Protein AF-A0A2H0ERR9-F1 (afdb_monomer)

Structure (mmCIF, N/CA/C/O backbone):
data_AF-A0A2H0ERR9-F1
#
_entry.id   AF-A0A2H0ERR9-F1
#
loop_
_atom_site.group_PDB
_atom_site.id
_atom_site.type_symbol
_atom_site.label_atom_id
_atom_site.label_alt_id
_atom_site.label_comp_id
_atom_site.label_asym_id
_atom_site.label_entity_id
_atom_site.label_seq_id
_atom_site.pdbx_PDB_ins_code
_atom_site.Cartn_x
_atom_site.Cartn_y
_atom_site.Cartn_z
_atom_site.occupancy
_atom_site.B_iso_or_equiv
_atom_site.auth_seq_id
_atom_site.auth_comp_id
_atom_site.auth_asym_id
_atom_site.auth_atom_id
_atom_site.pdbx_PDB_model_num
ATOM 1 N N . GLY A 1 1 ? 6.002 6.720 7.883 1.00 73.75 1 GLY A N 1
ATOM 2 C CA . GLY A 1 1 ? 6.164 7.137 9.290 1.00 73.75 1 GLY A CA 1
ATOM 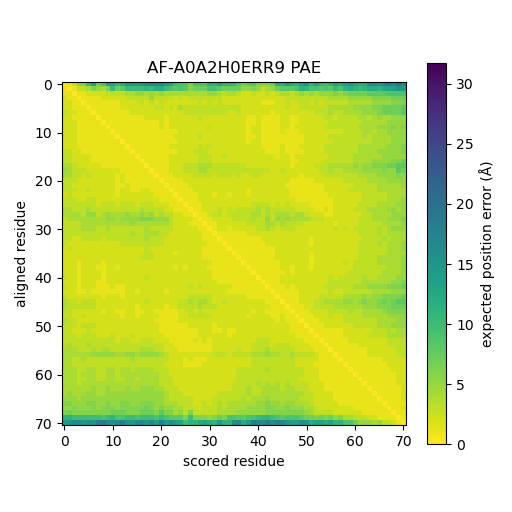3 C C . GLY A 1 1 ? 6.340 5.946 10.214 1.00 73.75 1 GLY A C 1
ATOM 4 O O . GLY A 1 1 ? 6.238 4.809 9.759 1.00 73.75 1 GLY A O 1
ATOM 5 N N . ALA A 1 2 ? 6.651 6.204 11.482 1.00 86.81 2 ALA A N 1
ATOM 6 C CA . ALA A 1 2 ? 6.836 5.166 12.501 1.00 86.81 2 ALA A CA 1
ATOM 7 C C . ALA A 1 2 ? 5.523 4.738 13.183 1.00 86.81 2 ALA A C 1
ATOM 9 O O . ALA A 1 2 ? 5.486 3.691 13.814 1.00 86.81 2 ALA A O 1
ATOM 10 N N . ARG A 1 3 ? 4.456 5.540 13.064 1.00 93.44 3 ARG A N 1
ATOM 11 C CA . ARG A 1 3 ? 3.132 5.277 13.648 1.00 93.44 3 ARG A CA 1
ATOM 12 C C . ARG A 1 3 ? 2.038 5.652 12.652 1.00 93.44 3 ARG A C 1
ATOM 14 O O . ARG A 1 3 ? 2.261 6.523 11.806 1.00 93.44 3 ARG A O 1
ATOM 21 N N . ALA A 1 4 ? 0.897 4.973 12.737 1.00 95.94 4 ALA A N 1
ATOM 22 C CA . ALA A 1 4 ? -0.308 5.365 12.018 1.00 95.94 4 ALA A CA 1
ATOM 23 C C . ALA A 1 4 ? -0.870 6.663 12.614 1.00 95.94 4 ALA A C 1
ATOM 25 O O . ALA A 1 4 ? -0.654 6.952 13.794 1.00 95.94 4 ALA A O 1
ATOM 26 N N . PHE A 1 5 ? -1.596 7.439 11.810 1.00 96.56 5 PHE A N 1
ATOM 27 C CA . PHE A 1 5 ? -2.343 8.574 12.345 1.00 96.56 5 PHE A CA 1
ATOM 28 C C . PHE A 1 5 ? -3.434 8.078 13.308 1.00 96.56 5 PHE A C 1
ATOM 30 O O . PHE A 1 5 ? -4.000 7.003 13.070 1.00 96.56 5 PHE A O 1
ATOM 37 N N . PRO A 1 6 ? -3.752 8.837 14.372 1.00 97.81 6 PRO A N 1
ATOM 38 C CA . PRO A 1 6 ? -4.870 8.513 15.250 1.00 97.81 6 PRO A CA 1
ATOM 39 C C . PRO A 1 6 ? -6.151 8.253 14.444 1.00 97.81 6 PRO A C 1
ATOM 41 O O . PRO A 1 6 ? -6.487 9.017 13.543 1.00 97.81 6 PRO A O 1
ATOM 44 N N . GLY A 1 7 ? -6.829 7.138 14.725 1.00 98.00 7 GLY A N 1
ATOM 45 C CA . GLY A 1 7 ? -8.066 6.740 14.041 1.00 98.00 7 GLY A CA 1
ATOM 46 C C . GLY A 1 7 ? -7.904 6.166 12.625 1.00 98.00 7 GLY A C 1
ATOM 47 O O . GLY A 1 7 ? -8.879 5.663 12.077 1.00 98.00 7 GLY A O 1
ATOM 48 N N . ALA A 1 8 ? -6.707 6.164 12.026 1.00 97.50 8 ALA A N 1
ATOM 49 C CA . ALA A 1 8 ? -6.538 5.702 10.643 1.00 97.50 8 ALA A CA 1
ATOM 50 C C . ALA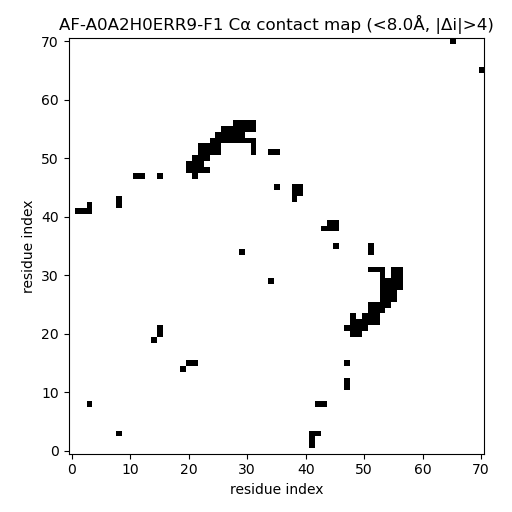 A 1 8 ? -6.888 4.217 10.452 1.00 97.50 8 ALA A C 1
ATOM 52 O O . ALA A 1 8 ? -7.535 3.859 9.471 1.00 97.50 8 ALA A O 1
ATOM 53 N N . VAL A 1 9 ? -6.487 3.354 11.391 1.00 97.62 9 VAL A N 1
ATOM 54 C CA . VAL A 1 9 ? -6.791 1.913 11.328 1.00 97.62 9 VAL A CA 1
ATOM 55 C C . VAL A 1 9 ? -8.298 1.663 11.447 1.00 97.62 9 VAL A C 1
ATOM 57 O O . VAL A 1 9 ? -8.853 0.921 10.639 1.00 97.62 9 VAL A O 1
ATOM 60 N N . ASP A 1 10 ? -8.971 2.317 12.400 1.00 98.38 10 ASP A N 1
ATOM 61 C CA . ASP A 1 10 ? -10.428 2.213 12.588 1.00 98.38 10 ASP A CA 1
ATOM 62 C C . ASP A 1 10 ? -11.188 2.730 11.358 1.00 98.38 10 ASP A C 1
ATOM 64 O O . ASP A 1 10 ? -12.055 2.035 10.834 1.00 98.38 10 ASP A O 1
ATOM 68 N N . CYS A 1 11 ? -10.791 3.886 10.821 1.00 98.19 11 CYS A N 1
ATOM 69 C CA . CYS A 1 11 ? -11.369 4.456 9.606 1.00 98.19 11 CYS A CA 1
ATOM 70 C C . CYS A 1 11 ? -11.312 3.472 8.427 1.00 98.19 11 CYS A C 1
ATOM 72 O O . CYS A 1 11 ? -12.343 3.137 7.843 1.00 98.19 11 CYS A O 1
ATOM 74 N N . VAL A 1 12 ? -10.124 2.943 8.115 1.00 98.00 12 VAL A N 1
ATOM 75 C CA . VAL A 1 12 ? -9.945 1.980 7.014 1.00 98.00 12 VAL A CA 1
ATOM 76 C C . VAL A 1 12 ? -10.730 0.690 7.268 1.00 98.00 12 VAL A C 1
ATOM 78 O O . VAL A 1 12 ? -11.327 0.138 6.344 1.00 98.00 12 VAL A O 1
ATOM 81 N N . THR A 1 13 ? -10.782 0.228 8.518 1.00 98.12 13 THR A N 1
ATOM 82 C CA . THR A 1 13 ? -11.554 -0.961 8.901 1.00 98.12 13 THR A CA 1
ATOM 83 C C . THR A 1 13 ? -13.048 -0.761 8.648 1.00 98.12 13 THR A C 1
ATOM 85 O O . THR A 1 13 ? -13.686 -1.629 8.052 1.00 98.12 13 THR A O 1
ATOM 88 N N . ARG A 1 14 ? -13.608 0.398 9.017 1.00 98.44 14 ARG A N 1
ATOM 89 C CA . ARG A 1 14 ? -15.019 0.733 8.763 1.00 98.44 14 ARG A CA 1
ATOM 90 C C . ARG A 1 14 ? -15.322 0.874 7.278 1.00 98.44 14 ARG A C 1
ATOM 92 O O . ARG A 1 14 ? -16.349 0.377 6.829 1.00 98.44 14 ARG A O 1
ATOM 99 N N . LEU A 1 15 ? -14.420 1.485 6.505 1.00 98.25 15 LEU A N 1
ATOM 100 C CA . LEU A 1 15 ? -14.556 1.561 5.047 1.00 98.25 15 LEU A CA 1
ATOM 101 C C . LEU A 1 15 ? -14.635 0.160 4.428 1.00 98.25 15 LEU A C 1
ATOM 103 O O . LEU A 1 15 ? -15.522 -0.103 3.616 1.00 98.25 15 LEU A O 1
ATOM 107 N N . ARG A 1 16 ? -13.759 -0.762 4.849 1.00 97.81 16 ARG A N 1
ATOM 108 C CA . ARG A 1 16 ? -13.786 -2.148 4.365 1.00 97.81 16 ARG A CA 1
ATOM 109 C C . ARG A 1 16 ? -15.059 -2.878 4.789 1.00 97.81 16 ARG A C 1
ATOM 111 O O . ARG A 1 16 ? -15.654 -3.563 3.963 1.00 97.81 16 ARG A O 1
ATOM 118 N N . ALA A 1 17 ? -15.493 -2.715 6.039 1.00 98.06 17 ALA A N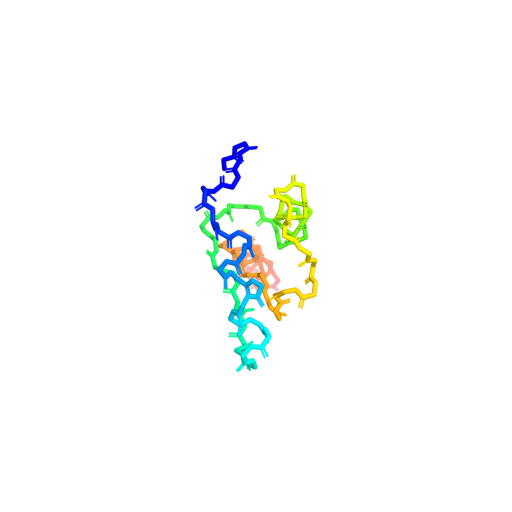 1
ATOM 119 C CA . ALA A 1 17 ? -16.743 -3.294 6.535 1.00 98.06 17 ALA A CA 1
ATOM 120 C C . ALA A 1 17 ? -17.974 -2.763 5.777 1.00 98.06 17 ALA A C 1
ATOM 122 O O . ALA A 1 17 ? -18.923 -3.507 5.553 1.00 98.06 17 ALA A O 1
ATOM 123 N N . GLY A 1 18 ? -17.927 -1.510 5.316 1.00 98.19 18 GLY A N 1
ATOM 124 C CA . GLY A 1 18 ? -18.927 -0.911 4.430 1.00 98.19 18 GLY A CA 1
ATOM 125 C C . GLY A 1 18 ? -18.855 -1.375 2.970 1.00 98.19 18 GLY A C 1
ATOM 126 O O . GLY A 1 18 ? -19.587 -0.852 2.136 1.00 98.19 18 GLY A O 1
ATOM 127 N N . GLY A 1 19 ? -17.977 -2.325 2.635 1.00 97.75 19 GLY A N 1
ATOM 128 C CA . GLY A 1 19 ? -17.848 -2.887 1.289 1.00 97.75 19 GLY A CA 1
ATOM 129 C C . GLY A 1 19 ? -16.938 -2.097 0.346 1.00 97.75 19 GLY A C 1
ATOM 130 O O . GLY A 1 19 ? -16.900 -2.393 -0.849 1.00 97.75 19 GLY A O 1
ATOM 131 N N . ALA A 1 20 ? -16.184 -1.110 0.843 1.00 98.12 20 ALA A N 1
ATOM 132 C CA . ALA A 1 20 ? -15.267 -0.355 -0.000 1.00 98.12 20 ALA A CA 1
ATOM 133 C C . ALA A 1 20 ? -14.118 -1.236 -0.520 1.00 98.12 20 ALA A C 1
ATOM 135 O O . ALA A 1 20 ? -13.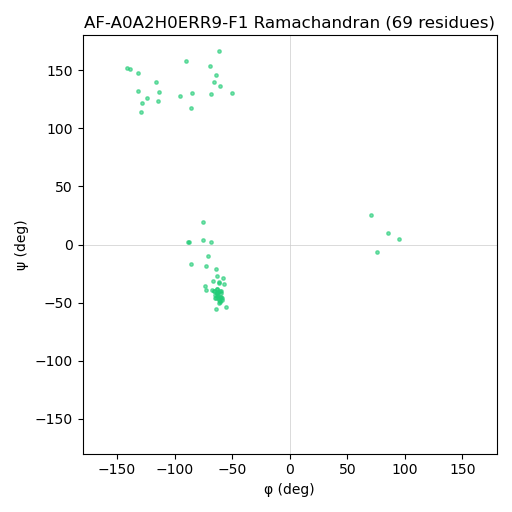524 -2.041 0.212 1.00 98.12 20 ALA A O 1
ATOM 136 N N . ARG A 1 21 ? -13.759 -1.022 -1.789 1.00 98.06 21 ARG A N 1
ATOM 137 C CA . ARG A 1 21 ? -12.484 -1.478 -2.350 1.00 98.06 21 ARG A CA 1
ATOM 138 C C . ARG A 1 21 ? -11.414 -0.439 -2.045 1.00 98.06 21 ARG A C 1
ATOM 140 O O . ARG A 1 21 ? -11.631 0.748 -2.278 1.00 98.06 21 ARG A O 1
ATOM 147 N N . ILE A 1 22 ? -10.278 -0.873 -1.515 1.00 98.00 22 ILE A N 1
ATOM 148 C CA . ILE A 1 22 ? -9.244 0.014 -0.979 1.00 98.00 22 ILE A CA 1
ATOM 149 C C . ILE A 1 22 ? -7.898 -0.341 -1.604 1.00 98.00 22 ILE A C 1
ATOM 151 O O . ILE A 1 22 ? -7.400 -1.459 -1.468 1.00 98.00 22 ILE A O 1
ATOM 155 N N . ALA A 1 23 ? -7.283 0.643 -2.254 1.00 96.94 23 ALA A N 1
ATOM 156 C CA . ALA A 1 23 ? -5.924 0.557 -2.768 1.00 96.94 23 ALA A CA 1
ATOM 157 C C . ALA A 1 23 ? -5.023 1.571 -2.056 1.00 96.94 23 ALA A C 1
ATOM 159 O O . ALA A 1 23 ? -5.416 2.713 -1.821 1.00 96.94 23 ALA A O 1
ATOM 160 N N . ILE A 1 24 ? -3.796 1.161 -1.744 1.00 96.19 24 ILE A N 1
ATOM 161 C CA . ILE A 1 24 ? -2.754 2.061 -1.249 1.00 96.19 24 ILE A CA 1
ATOM 162 C C . ILE A 1 24 ? -1.895 2.514 -2.419 1.00 96.19 24 ILE A C 1
ATOM 164 O O . ILE A 1 24 ? -1.346 1.680 -3.135 1.00 96.19 24 ILE A O 1
ATOM 168 N N . VAL A 1 25 ? -1.721 3.827 -2.561 1.00 96.12 25 VAL A N 1
ATOM 169 C CA . VAL A 1 25 ? -0.819 4.436 -3.544 1.00 96.12 25 VAL A CA 1
ATOM 170 C C . VAL A 1 25 ? 0.308 5.143 -2.79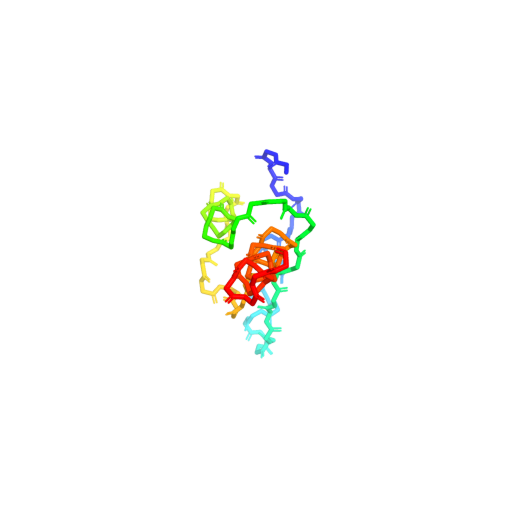9 1.00 96.12 25 VAL A C 1
ATOM 172 O O . VAL A 1 25 ? 0.060 5.986 -1.938 1.00 96.12 25 VAL A O 1
ATOM 175 N N . SER A 1 26 ? 1.556 4.775 -3.088 1.00 94.25 26 SER A N 1
ATOM 176 C CA . SER A 1 26 ? 2.730 5.312 -2.400 1.00 94.25 26 SER A CA 1
ATOM 177 C C . SER A 1 26 ? 3.812 5.765 -3.372 1.00 94.25 26 SER A C 1
ATOM 179 O O . SER A 1 26 ? 4.276 4.991 -4.204 1.00 94.25 26 SER A O 1
ATOM 181 N N . ASN A 1 27 ? 4.341 6.969 -3.164 1.00 94.62 27 ASN A N 1
ATOM 182 C CA . ASN A 1 27 ? 5.540 7.450 -3.862 1.00 94.62 27 ASN A CA 1
ATOM 183 C C . ASN A 1 27 ? 6.844 6.817 -3.326 1.00 94.62 27 ASN A C 1
ATOM 185 O O . ASN A 1 27 ? 7.930 7.365 -3.498 1.00 94.62 27 ASN A O 1
ATOM 189 N N . SER A 1 28 ? 6.763 5.678 -2.633 1.00 93.31 28 SER A N 1
ATOM 190 C CA . SER A 1 28 ? 7.936 4.935 -2.186 1.00 93.31 28 SER A CA 1
ATOM 191 C C . SER A 1 28 ? 8.684 4.330 -3.376 1.00 93.31 28 SER A C 1
ATOM 193 O O . SER A 1 28 ? 8.109 3.564 -4.146 1.00 93.31 28 SER A O 1
ATOM 195 N N . GLY A 1 29 ? 10.001 4.550 -3.439 1.00 94.62 29 GLY A N 1
ATOM 196 C CA . GLY A 1 29 ? 10.896 3.846 -4.369 1.00 94.62 29 GLY A CA 1
ATOM 197 C C . GLY A 1 29 ? 11.086 2.350 -4.065 1.00 94.62 29 GLY A C 1
ATOM 198 O O . GLY A 1 29 ? 11.856 1.676 -4.739 1.00 94.62 29 GLY A O 1
ATOM 199 N N . LYS A 1 30 ? 10.409 1.805 -3.045 1.00 94.31 30 LYS A N 1
ATOM 200 C CA . LYS A 1 30 ? 10.427 0.372 -2.712 1.00 94.31 30 LYS A CA 1
ATOM 201 C C . LYS A 1 30 ? 9.303 -0.366 -3.438 1.00 94.31 30 LYS A C 1
ATOM 203 O O . LYS A 1 30 ? 8.274 0.225 -3.748 1.00 94.31 30 LYS A O 1
ATOM 208 N N . ARG A 1 31 ? 9.463 -1.681 -3.610 1.00 94.56 31 ARG A N 1
ATOM 209 C CA . ARG A 1 31 ? 8.415 -2.588 -4.116 1.00 94.56 31 ARG A CA 1
ATOM 210 C C . ARG A 1 31 ? 7.183 -2.630 -3.195 1.00 94.56 31 ARG A C 1
ATOM 212 O O 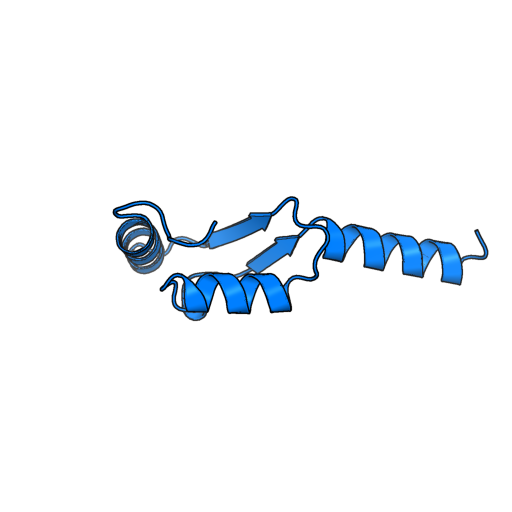. ARG A 1 31 ? 7.239 -2.207 -2.032 1.00 94.56 31 ARG A O 1
ATOM 219 N N . ALA A 1 32 ? 6.080 -3.182 -3.685 1.00 93.88 32 ALA A N 1
ATOM 220 C CA . ALA A 1 32 ? 4.813 -3.294 -2.970 1.00 93.88 32 ALA A CA 1
ATOM 221 C C . ALA A 1 32 ? 4.910 -4.160 -1.699 1.00 93.88 32 ALA A C 1
ATOM 223 O O . ALA A 1 32 ? 4.368 -3.786 -0.658 1.00 93.88 32 ALA A O 1
ATOM 224 N N . ALA A 1 33 ? 5.642 -5.279 -1.739 1.00 94.25 33 ALA A N 1
ATOM 225 C CA . ALA A 1 33 ? 5.740 -6.209 -0.607 1.00 94.25 33 ALA A CA 1
ATOM 226 C C . ALA A 1 33 ? 6.338 -5.574 0.675 1.00 94.25 33 ALA A C 1
ATOM 228 O O . ALA A 1 33 ? 5.693 -5.647 1.724 1.00 94.25 33 ALA A O 1
ATOM 229 N N . PRO A 1 34 ? 7.481 -4.856 0.627 1.00 94.06 34 PRO A N 1
ATOM 230 C CA . PRO A 1 34 ? 7.974 -4.095 1.779 1.00 94.06 34 PRO A CA 1
ATOM 231 C C . PRO A 1 34 ? 6.978 -3.064 2.326 1.00 94.06 34 PRO A C 1
ATOM 233 O O . PRO A 1 34 ? 6.932 -2.821 3.531 1.00 94.06 34 PRO A O 1
ATOM 236 N N . ASN A 1 35 ? 6.173 -2.448 1.456 1.00 94.19 35 ASN A N 1
ATOM 237 C CA . ASN A 1 35 ? 5.151 -1.492 1.874 1.00 94.19 35 ASN A CA 1
ATOM 238 C C . ASN A 1 35 ? 3.969 -2.189 2.565 1.00 94.19 35 ASN A C 1
ATOM 240 O O . ASN A 1 35 ? 3.510 -1.699 3.594 1.00 94.19 35 ASN A O 1
ATOM 244 N N . ARG A 1 36 ? 3.541 -3.367 2.088 1.00 95.00 36 ARG A N 1
ATOM 245 C CA . ARG A 1 36 ? 2.549 -4.210 2.783 1.00 95.00 36 ARG A CA 1
ATOM 246 C C . ARG A 1 36 ? 3.020 -4.606 4.182 1.00 95.00 36 ARG A C 1
ATOM 248 O O . ARG A 1 36 ? 2.283 -4.410 5.142 1.00 95.00 36 ARG A O 1
ATOM 255 N N . ALA A 1 37 ? 4.259 -5.082 4.312 1.00 94.44 37 ALA A N 1
ATOM 256 C CA . ALA A 1 37 ? 4.837 -5.430 5.613 1.00 94.44 37 ALA A CA 1
ATOM 257 C C . ALA A 1 37 ? 4.888 -4.220 6.560 1.00 94.44 37 ALA A C 1
ATOM 259 O O . ALA A 1 37 ? 4.555 -4.323 7.740 1.00 94.44 37 ALA A O 1
ATOM 260 N N . ARG A 1 38 ? 5.234 -3.041 6.030 1.00 93.94 38 ARG A N 1
ATOM 261 C CA . ARG A 1 38 ? 5.214 -1.798 6.803 1.00 93.94 38 ARG A CA 1
ATOM 262 C C . ARG A 1 38 ? 3.809 -1.434 7.284 1.00 93.94 38 ARG A C 1
ATOM 264 O O . ARG A 1 38 ? 3.671 -1.013 8.424 1.00 93.94 38 ARG A O 1
ATOM 271 N N . LEU A 1 39 ? 2.787 -1.560 6.441 1.00 95.75 39 LEU A N 1
ATOM 272 C CA . LEU A 1 39 ? 1.398 -1.287 6.826 1.00 95.75 39 LEU A CA 1
ATOM 273 C C . LEU A 1 39 ? 0.926 -2.246 7.926 1.00 95.75 39 LEU A C 1
ATOM 275 O O . LEU A 1 39 ? 0.329 -1.793 8.900 1.00 95.75 39 LEU A O 1
ATOM 279 N N . ALA A 1 40 ? 1.278 -3.530 7.828 1.00 95.81 40 ALA A N 1
ATOM 280 C CA . ALA A 1 40 ? 1.002 -4.507 8.879 1.00 95.81 40 ALA A CA 1
ATOM 281 C C . ALA A 1 40 ? 1.663 -4.119 10.211 1.00 95.81 40 ALA A C 1
ATOM 283 O O . ALA A 1 40 ? 1.002 -4.099 11.245 1.00 95.81 40 ALA A O 1
ATOM 284 N N . ALA A 1 41 ? 2.931 -3.696 10.181 1.00 95.94 41 ALA A N 1
ATOM 285 C CA . ALA A 1 41 ? 3.636 -3.204 11.367 1.00 95.94 41 ALA A CA 1
ATOM 286 C C . ALA A 1 41 ? 3.029 -1.914 11.959 1.00 95.94 41 ALA A C 1
ATOM 288 O O . ALA A 1 41 ? 3.251 -1.608 13.127 1.00 95.94 41 ALA A O 1
ATOM 289 N N . LEU A 1 42 ? 2.260 -1.154 11.173 1.00 95.75 42 LEU A N 1
ATOM 290 C CA . LEU A 1 42 ? 1.512 0.024 11.627 1.00 95.75 42 LEU A CA 1
ATOM 291 C C . LEU A 1 42 ? 0.102 -0.316 12.144 1.00 95.75 42 LEU A C 1
ATOM 293 O O . LEU A 1 42 ? -0.633 0.598 12.514 1.00 95.75 42 LEU A O 1
ATOM 297 N N . GLY A 1 43 ? -0.273 -1.600 12.175 1.00 96.56 43 GLY A N 1
ATOM 298 C CA . GLY A 1 43 ? -1.553 -2.086 12.694 1.00 96.56 43 GLY A CA 1
ATOM 299 C C . GLY A 1 43 ? -2.648 -2.279 11.644 1.00 96.56 43 GLY A C 1
ATOM 300 O O . GLY A 1 43 ? -3.773 -2.612 12.003 1.00 96.56 43 GLY A O 1
ATOM 301 N N . PHE A 1 44 ? -2.359 -2.100 10.352 1.00 97.50 44 PHE A N 1
ATOM 302 C CA . PHE A 1 44 ? -3.339 -2.360 9.296 1.00 97.50 44 PHE A CA 1
ATOM 303 C C . PHE A 1 44 ? -3.316 -3.838 8.900 1.00 97.50 44 PHE A C 1
ATOM 305 O O . PHE A 1 44 ? -2.313 -4.325 8.376 1.00 97.50 44 PHE A O 1
ATOM 312 N N . ALA A 1 45 ? -4.425 -4.553 9.097 1.00 96.31 45 ALA A N 1
ATOM 313 C CA . ALA A 1 45 ? -4.528 -5.937 8.648 1.00 96.31 45 ALA A CA 1
ATOM 314 C C . ALA A 1 45 ? -4.353 -6.032 7.111 1.00 96.31 45 ALA A C 1
ATOM 316 O O . ALA A 1 45 ? -4.943 -5.230 6.383 1.00 96.31 45 ALA A O 1
ATOM 317 N N . PRO A 1 46 ? -3.586 -7.007 6.579 1.00 93.00 46 PRO A N 1
ATOM 318 C CA . PRO A 1 46 ? -3.341 -7.119 5.137 1.00 93.00 46 PRO A CA 1
ATOM 319 C C . PRO A 1 46 ? -4.607 -7.255 4.280 1.00 93.00 46 PRO A C 1
ATOM 321 O O . PRO A 1 46 ? -4.609 -6.823 3.130 1.00 93.00 46 PRO A O 1
ATOM 324 N N . SER A 1 47 ? -5.676 -7.825 4.844 1.00 94.94 47 SER A N 1
ATOM 325 C CA . SER A 1 47 ? -6.985 -8.008 4.203 1.00 94.94 47 SER A CA 1
ATOM 326 C C . SER A 1 47 ? -7.779 -6.712 4.009 1.00 94.94 47 SER A C 1
ATOM 328 O O . SER A 1 47 ? -8.798 -6.726 3.318 1.00 94.94 47 SER A O 1
ATOM 330 N N . LEU A 1 48 ? -7.332 -5.596 4.595 1.00 97.19 48 LEU A N 1
ATOM 331 C CA . LEU A 1 48 ? -7.969 -4.288 4.429 1.00 97.19 48 LEU A CA 1
ATOM 332 C C . LEU A 1 48 ? -7.731 -3.682 3.043 1.00 97.19 48 LEU A C 1
ATOM 334 O O . LEU A 1 48 ? -8.461 -2.773 2.659 1.00 97.19 48 LEU A O 1
ATOM 338 N N . PHE A 1 49 ? -6.721 -4.155 2.307 1.00 96.81 49 PHE A N 1
ATOM 339 C CA . PHE A 1 49 ? -6.307 -3.562 1.038 1.00 96.81 49 PHE A CA 1
ATOM 340 C C . PHE A 1 49 ? -6.334 -4.584 -0.091 1.00 96.81 49 PHE A C 1
ATOM 342 O O . PHE A 1 49 ? -5.640 -5.603 -0.041 1.00 96.81 49 PHE A O 1
ATOM 349 N N . ASP A 1 50 ? -7.039 -4.249 -1.164 1.00 97.31 50 ASP A N 1
ATOM 350 C CA . ASP A 1 50 ? -7.067 -5.045 -2.388 1.00 97.31 50 ASP A CA 1
ATOM 351 C C . ASP A 1 50 ? -5.740 -4.892 -3.156 1.00 97.31 50 ASP A C 1
ATOM 353 O O . ASP A 1 50 ? -5.200 -5.856 -3.697 1.00 97.31 50 ASP A O 1
ATOM 357 N N . ALA A 1 51 ? -5.137 -3.698 -3.124 1.00 96.44 51 ALA A N 1
ATOM 358 C CA . ALA A 1 51 ? -3.883 -3.413 -3.817 1.00 96.44 51 ALA A CA 1
ATOM 359 C C . ALA A 1 51 ? -2.940 -2.503 -3.018 1.00 96.44 51 ALA A C 1
ATOM 361 O O . ALA A 1 51 ? -3.364 -1.655 -2.233 1.00 96.44 51 ALA A O 1
ATOM 362 N N . VAL A 1 52 ? -1.638 -2.660 -3.267 1.00 96.06 52 VAL A N 1
ATOM 363 C CA . VAL A 1 52 ? -0.594 -1.713 -2.857 1.00 96.06 52 VAL A CA 1
ATOM 364 C C . VAL A 1 52 ? 0.249 -1.413 -4.086 1.00 96.06 52 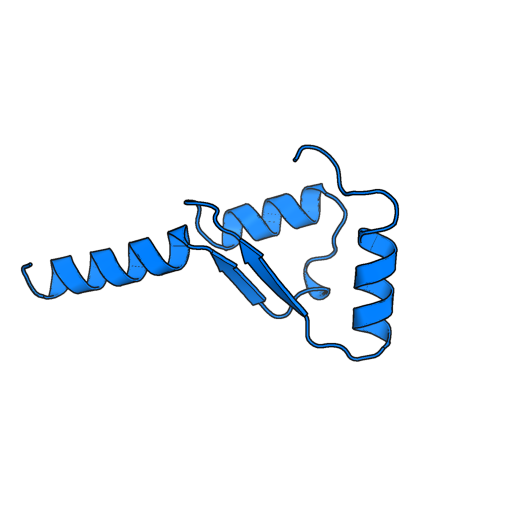VAL A C 1
ATOM 366 O O . VAL A 1 52 ? 0.908 -2.305 -4.611 1.00 96.06 52 VAL A O 1
ATOM 369 N N . ILE A 1 53 ? 0.200 -0.166 -4.537 1.00 96.19 53 ILE A N 1
ATOM 370 C CA . ILE A 1 53 ? 0.847 0.334 -5.746 1.00 96.19 53 ILE A CA 1
ATOM 371 C C . ILE A 1 53 ? 1.930 1.316 -5.315 1.00 96.19 53 ILE A C 1
ATOM 373 O O . ILE A 1 53 ? 1.690 2.205 -4.490 1.00 96.19 53 ILE A O 1
ATOM 377 N N . THR A 1 54 ? 3.135 1.151 -5.856 1.00 96.88 54 THR A N 1
ATOM 378 C CA . THR A 1 54 ? 4.267 2.018 -5.525 1.00 96.88 54 THR A CA 1
ATOM 379 C C . THR A 1 54 ? 4.983 2.499 -6.779 1.00 96.88 54 THR A C 1
ATOM 381 O O . THR A 1 54 ? 5.068 1.771 -7.769 1.00 96.88 54 THR A O 1
ATOM 384 N N . SER A 1 55 ? 5.539 3.713 -6.735 1.00 96.75 55 SER A N 1
ATOM 385 C CA . SER A 1 55 ? 6.360 4.232 -7.837 1.00 96.75 55 SER A CA 1
ATOM 386 C C . SER A 1 55 ? 7.601 3.369 -8.083 1.00 96.75 55 SER A C 1
ATOM 388 O O . SER A 1 55 ? 8.004 3.202 -9.227 1.00 96.75 55 SER A O 1
ATOM 390 N N . GLY A 1 56 ? 8.176 2.766 -7.036 1.00 96.06 56 GLY A N 1
ATOM 391 C CA . GLY A 1 56 ? 9.285 1.818 -7.164 1.00 96.06 56 GLY A CA 1
ATOM 392 C C . GLY A 1 56 ? 8.918 0.502 -7.857 1.00 96.06 56 GLY A C 1
ATOM 393 O O . GLY A 1 56 ? 9.768 -0.088 -8.521 1.00 96.06 56 GLY A O 1
ATOM 394 N N . GLU A 1 57 ? 7.673 0.031 -7.722 1.00 95.06 57 GLU A N 1
ATOM 395 C CA . GLU A 1 57 ? 7.170 -1.121 -8.484 1.00 95.06 57 GLU A CA 1
ATOM 396 C C . GLU A 1 57 ? 7.143 -0.778 -9.975 1.00 95.06 57 GLU A C 1
ATOM 398 O O . GLU A 1 57 ? 7.833 -1.427 -10.758 1.00 95.06 57 GLU A O 1
ATOM 403 N N . ILE A 1 58 ? 6.456 0.319 -10.314 1.00 95.88 58 ILE A N 1
ATOM 404 C CA . ILE A 1 58 ? 6.261 0.790 -11.690 1.00 95.88 58 ILE A CA 1
ATOM 405 C C . ILE A 1 58 ? 7.601 1.121 -12.353 1.00 95.88 58 ILE A C 1
ATOM 407 O O . ILE A 1 58 ? 7.868 0.667 -13.458 1.00 95.88 58 ILE A O 1
ATOM 411 N N . CYS A 1 59 ? 8.468 1.878 -11.675 1.00 97.12 59 CYS A N 1
ATOM 412 C CA . CYS A 1 59 ? 9.777 2.261 -12.201 1.00 97.12 59 CYS A CA 1
ATOM 413 C C . CYS A 1 59 ? 10.637 1.036 -12.520 1.00 97.12 59 CYS A C 1
ATOM 415 O O . CYS A 1 59 ? 11.260 0.991 -13.576 1.00 97.12 59 CYS A O 1
ATOM 417 N N . ARG A 1 60 ? 10.640 0.013 -11.653 1.00 95.75 60 ARG A N 1
ATOM 418 C CA . ARG A 1 60 ? 11.388 -1.214 -11.943 1.00 95.75 60 ARG A CA 1
ATOM 419 C C . ARG A 1 60 ? 10.823 -1.934 -13.164 1.00 95.75 60 ARG A C 1
ATOM 421 O O . ARG A 1 60 ? 11.605 -2.373 -13.997 1.00 95.75 60 ARG A O 1
ATOM 428 N N . ASP A 1 61 ? 9.506 -2.084 -13.246 1.00 96.00 61 ASP A N 1
ATOM 429 C CA . ASP A 1 61 ? 8.885 -2.831 -14.342 1.00 96.00 61 ASP A CA 1
ATOM 430 C C . ASP A 1 61 ? 9.113 -2.118 -15.685 1.00 96.00 61 ASP A C 1
ATOM 432 O O . ASP A 1 61 ? 9.470 -2.765 -16.668 1.00 96.00 61 ASP A O 1
ATOM 436 N N . LEU A 1 62 ? 9.024 -0.781 -15.703 1.00 97.62 62 LEU A N 1
ATOM 437 C CA . LEU A 1 62 ? 9.395 0.034 -16.862 1.00 97.62 62 LEU A CA 1
ATOM 438 C C . LEU A 1 62 ? 10.878 -0.127 -17.209 1.00 97.62 62 LEU A C 1
ATOM 440 O O . LEU A 1 62 ? 11.198 -0.440 -18.347 1.00 97.62 62 LEU A O 1
ATOM 444 N N . LEU A 1 63 ? 11.784 0.011 -16.238 1.00 97.62 63 LEU A N 1
ATOM 445 C CA . LEU A 1 63 ? 13.223 -0.120 -16.481 1.00 97.62 63 LEU A CA 1
ATOM 446 C C . LEU A 1 63 ? 13.599 -1.513 -17.006 1.00 97.62 63 LEU A C 1
ATOM 448 O O . LEU A 1 63 ? 14.428 -1.636 -17.900 1.00 97.62 63 LEU A O 1
ATOM 452 N N . ALA A 1 64 ? 12.979 -2.569 -16.479 1.00 97.81 64 ALA A N 1
ATOM 453 C CA . ALA A 1 64 ? 13.185 -3.925 -16.972 1.00 97.81 64 ALA A CA 1
ATOM 454 C C . ALA A 1 64 ? 12.721 -4.073 -18.430 1.00 97.81 64 ALA A C 1
ATOM 456 O O . ALA A 1 64 ? 13.393 -4.741 -19.215 1.00 97.81 64 ALA A O 1
ATOM 457 N N . ALA A 1 65 ? 11.607 -3.432 -18.799 1.00 98.19 65 ALA A N 1
ATOM 458 C CA . ALA A 1 65 ? 11.118 -3.411 -20.173 1.00 98.19 65 ALA A CA 1
ATOM 459 C C . ALA A 1 65 ? 12.041 -2.617 -21.116 1.00 98.19 65 ALA A C 1
ATOM 461 O O . ALA A 1 65 ? 12.271 -3.061 -22.238 1.00 98.19 65 ALA A O 1
ATOM 462 N N . GLU A 1 66 ? 12.604 -1.490 -20.665 1.00 98.25 66 GLU A N 1
ATOM 463 C CA . GLU A 1 66 ? 13.605 -0.721 -21.422 1.00 98.25 66 GLU A CA 1
ATOM 464 C C . GLU A 1 66 ? 14.855 -1.567 -21.708 1.00 98.25 66 GLU A C 1
ATOM 466 O O . GLU A 1 66 ? 15.244 -1.721 -22.866 1.00 98.25 66 GLU A O 1
ATOM 471 N N . ILE A 1 67 ? 15.405 -2.214 -20.673 1.00 98.12 67 ILE A N 1
ATOM 472 C CA . ILE A 1 67 ? 16.584 -3.085 -20.789 1.00 98.12 67 ILE A CA 1
ATOM 473 C C . ILE A 1 67 ? 16.307 -4.259 -21.733 1.00 98.12 67 ILE A C 1
ATOM 475 O O . ILE A 1 67 ? 17.126 -4.572 -22.595 1.00 98.12 67 ILE A O 1
ATOM 479 N N . ALA A 1 68 ? 15.146 -4.910 -21.603 1.00 97.38 68 ALA A N 1
ATOM 480 C CA . ALA A 1 68 ? 14.758 -6.014 -22.481 1.00 97.38 68 ALA A CA 1
ATOM 481 C C . ALA A 1 68 ? 14.600 -5.573 -23.946 1.00 97.38 68 ALA A C 1
ATOM 483 O O . AL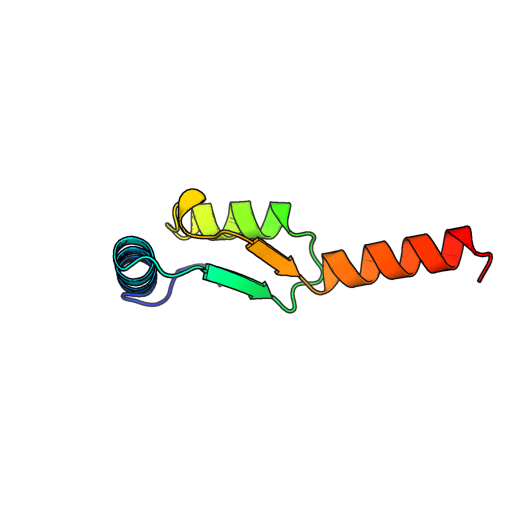A A 1 68 ? 14.799 -6.376 -24.856 1.00 97.38 68 ALA A O 1
ATOM 484 N N . ALA A 1 69 ? 14.267 -4.302 -24.175 1.00 97.31 69 ALA A N 1
ATOM 485 C CA . ALA A 1 69 ? 14.183 -3.700 -25.497 1.00 97.31 69 ALA A CA 1
ATOM 486 C C . ALA A 1 69 ? 15.521 -3.125 -26.004 1.00 97.31 69 ALA A C 1
ATOM 488 O O . ALA A 1 69 ? 15.548 -2.553 -27.095 1.00 97.31 69 ALA A O 1
ATOM 489 N N . GLY A 1 70 ? 16.612 -3.267 -25.243 1.00 94.88 70 GLY A N 1
ATOM 490 C CA . GLY A 1 70 ? 17.947 -2.801 -25.619 1.00 94.88 70 GLY A CA 1
ATOM 491 C C . GLY A 1 70 ? 18.116 -1.279 -25.617 1.00 94.88 70 GLY A C 1
ATOM 492 O O . GLY A 1 70 ? 18.956 -0.780 -26.366 1.00 94.88 70 GLY A O 1
ATOM 493 N N . ARG A 1 71 ? 17.306 -0.554 -24.833 1.00 85.38 71 ARG A N 1
ATOM 494 C CA . ARG A 1 71 ? 17.424 0.898 -24.627 1.00 85.38 71 ARG A CA 1
ATOM 495 C C . ARG A 1 71 ? 18.201 1.235 -23.359 1.00 85.38 71 ARG A C 1
ATOM 497 O O . ARG A 1 71 ? 18.119 0.452 -22.386 1.00 85.38 71 ARG A O 1
#

Mean predicted aligned error: 2.9 Å

Foldseek 3Di:
DQEDDVCPQVVLVVCVVVVDAAEAEEQDLDDQVVVLVVVVSNVHDSVSHPYYHYPNNVVVVVVVVCVVVVD

Radius of gyration: 14.9 Å; Cα contacts (8 Å, 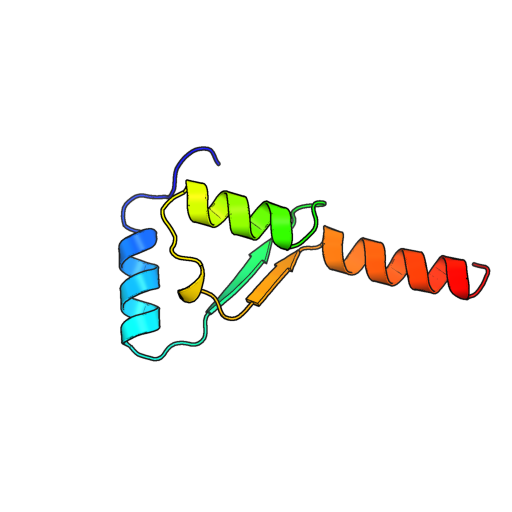|Δi|>4): 67; chains: 1; bounding box: 37×17×41 Å

Nearest PDB structures (foldseek):
  6nq4-assembly1_A  TM=8.880E-01  e=3.211E-02  Brucella suis 1330
  3zn8-assembly1_A  TM=3.569E-01  e=1.028E+00  Escherichia coli
  4ix1-assembly4_H  TM=3.059E-01  e=9.445E+00  Rhodococcus opacus PD630

pLDDT: mean 95.79, std 3.47, range [73.75, 98.44]

Secondary structure (DSSP, 8-state):
--SPPTTHHHHHHHHHHTT---EEEE--SS-HHHHHHHHHHTT--GGG-SEEEEHHHHHHHHHHHHHHTT-

Solvent-accessible surface area (backbone atoms only — not comparable to full-atom values): 4147 Å² total; per-residue (Å²): 129,96,63,61,62,90,63,48,57,59,52,50,51,52,43,38,74,72,67,52,85,38,70,45,80,39,89,43,77,49,48,38,66,66,52,52,54,50,40,41,76,48,65,37,62,74,88,59,43,82,43,61,47,25,50,22,39,53,51,49,57,52,50,53,52,37,51,77,70,74,98

Sequence (71 aa):
GARAFPGAVDCVTRLRAGGARIAIVSNSGKRAAPNRARLAALGFAPSLFDAVITSGEICRDLLAAEIAAGR